Protein AF-A0A9Q2QL55-F1 (afdb_monomer_lite)

Secondary structure (DSSP, 8-state):
------HHHHHHHHHHHHHHTT---EEE---SHHHHHHHHHHT--EEE-S--

Foldseek 3Di:
DDDPDPPQPVLLVVCVVCVVVVHAAEEDDDADPVSVVVCVVSVHPYYHHPPD

Radius of gyration: 11.7 Å; chains: 1; bounding box: 26×24×26 Å

Sequence (52 aa):
MYVTVLLNFTIKLLIKRAHKNGLKVHVFTLNSQEEVKEMKKMGVDGGFNNNP

pLDDT: mean 81.21, std 19.43, range [26.56, 97.75]

Structure (mmCIF, N/CA/C/O backbone):
data_AF-A0A9Q2QL55-F1
#
_entry.id   AF-A0A9Q2QL55-F1
#
loop_
_atom_site.group_PDB
_atom_site.id
_atom_site.type_symbol
_atom_site.label_atom_id
_atom_site.label_alt_id
_atom_site.label_comp_id
_atom_site.label_asym_id
_atom_site.label_entity_id
_atom_site.label_seq_id
_atom_site.pdbx_PDB_ins_code
_atom_site.Cartn_x
_atom_site.Cartn_y
_atom_site.Cartn_z
_atom_site.occupancy
_atom_site.B_iso_or_equiv
_atom_site.auth_seq_id
_atom_site.auth_comp_id
_atom_site.auth_asym_id
_atom_site.auth_atom_id
_atom_site.pdbx_PDB_model_num
ATOM 1 N N . MET A 1 1 ? -15.371 8.697 -22.031 1.00 30.02 1 MET A N 1
ATOM 2 C CA . MET A 1 1 ? -15.357 9.665 -20.914 1.00 30.02 1 MET A CA 1
ATOM 3 C C . MET A 1 1 ? -14.174 9.311 -20.035 1.00 30.02 1 MET A C 1
ATOM 5 O O . MET A 1 1 ? -14.205 8.268 -19.399 1.00 30.02 1 MET A O 1
ATOM 9 N N . TYR A 1 2 ? -13.104 10.099 -20.083 1.00 26.56 2 TYR A N 1
ATOM 10 C CA . TYR A 1 2 ? -11.937 9.878 -19.231 1.00 26.56 2 TYR A CA 1
ATOM 11 C C . TYR A 1 2 ? -12.119 10.713 -17.968 1.00 26.56 2 TYR A C 1
ATOM 13 O O . TYR A 1 2 ? -12.332 11.920 -18.053 1.00 26.56 2 TYR A O 1
ATOM 21 N N . VAL A 1 3 ? -12.095 10.063 -16.808 1.00 31.53 3 VAL A N 1
ATOM 22 C CA . VAL A 1 3 ? -12.060 10.756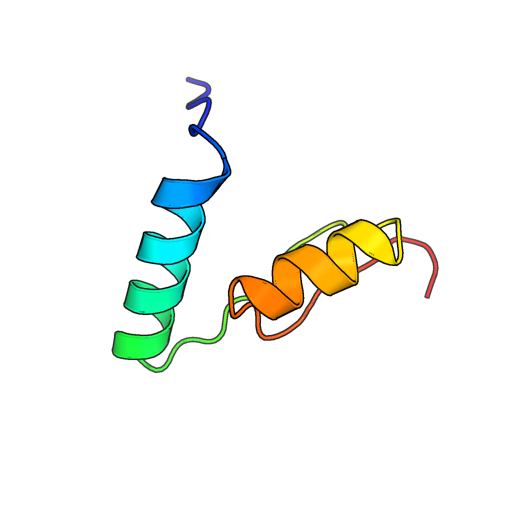 -15.520 1.00 31.53 3 VAL A CA 1
ATOM 23 C C . VAL A 1 3 ? -10.595 10.857 -15.123 1.00 31.53 3 VAL A C 1
ATOM 25 O O . VAL A 1 3 ? -9.997 9.883 -14.674 1.00 31.53 3 VAL A O 1
ATOM 28 N N . THR A 1 4 ? -10.007 12.034 -15.319 1.00 35.34 4 THR A N 1
ATOM 29 C CA . THR A 1 4 ? -8.688 12.361 -14.773 1.00 35.34 4 THR A CA 1
ATOM 30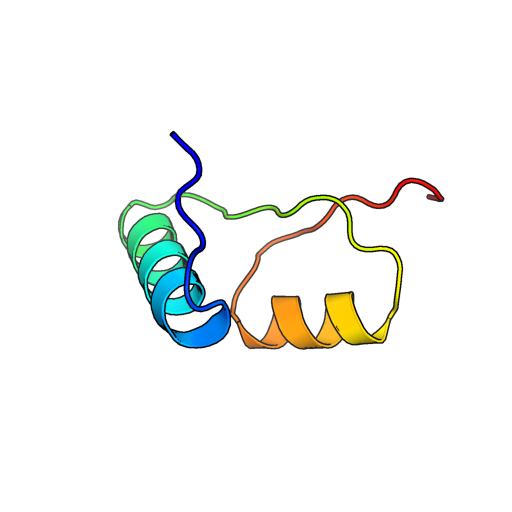 C C . THR A 1 4 ? -8.850 12.583 -13.272 1.00 35.34 4 THR A C 1
ATOM 32 O O . THR A 1 4 ? -9.394 13.594 -12.833 1.00 35.34 4 THR A O 1
ATOM 35 N N . VAL A 1 5 ? -8.437 11.602 -12.473 1.00 46.59 5 VAL A N 1
ATOM 36 C CA . VAL A 1 5 ? -8.512 11.658 -11.010 1.00 46.59 5 VAL A CA 1
ATOM 37 C C . VAL A 1 5 ? -7.296 12.422 -10.484 1.00 46.59 5 VAL A C 1
ATOM 39 O O . VAL A 1 5 ? -6.170 12.021 -10.746 1.00 46.59 5 VAL A O 1
ATOM 42 N N . LEU A 1 6 ? -7.501 13.501 -9.718 1.00 43.53 6 LEU A N 1
ATOM 43 C CA . LEU A 1 6 ? -6.447 14.142 -8.914 1.00 43.53 6 LEU A CA 1
ATOM 44 C C . LEU A 1 6 ? -5.814 13.080 -7.993 1.00 43.53 6 LEU A C 1
ATOM 46 O O . LEU A 1 6 ? -6.458 12.604 -7.052 1.00 43.53 6 LEU A O 1
ATOM 50 N N . LEU A 1 7 ? -4.582 12.678 -8.329 1.00 51.84 7 LEU A N 1
ATOM 51 C CA . LEU A 1 7 ? -4.044 11.339 -8.058 1.00 51.84 7 LEU A CA 1
ATOM 52 C C . LEU A 1 7 ? -3.994 10.957 -6.567 1.00 51.84 7 LEU A C 1
ATOM 54 O O . LEU A 1 7 ? -4.273 9.818 -6.229 1.00 51.84 7 LEU A O 1
ATOM 58 N N . ASN A 1 8 ? -3.719 11.875 -5.637 1.00 57.12 8 ASN A N 1
ATOM 59 C CA . ASN A 1 8 ? -3.321 11.440 -4.288 1.00 57.12 8 ASN A CA 1
ATOM 60 C C . ASN A 1 8 ? -4.457 11.342 -3.258 1.00 57.12 8 ASN A C 1
ATOM 62 O O . ASN A 1 8 ? -4.503 10.393 -2.470 1.00 57.12 8 ASN A O 1
ATOM 66 N N . PHE A 1 9 ? -5.398 12.290 -3.233 1.00 59.78 9 PHE A N 1
ATOM 67 C CA . PHE A 1 9 ? -6.441 12.294 -2.197 1.00 59.78 9 PHE A CA 1
ATOM 68 C C . PHE A 1 9 ? -7.532 11.250 -2.469 1.00 59.78 9 PHE A C 1
ATOM 70 O O . PHE A 1 9 ? -7.963 10.526 -1.567 1.00 59.78 9 PHE A O 1
ATOM 77 N N . THR A 1 10 ? -7.937 11.129 -3.732 1.00 67.81 10 THR A N 1
ATOM 78 C CA . THR A 1 10 ? -9.021 10.235 -4.151 1.00 67.81 10 THR A CA 1
ATOM 79 C C . THR A 1 10 ? -8.621 8.766 -4.026 1.00 67.81 10 THR A C 1
ATOM 81 O O . THR A 1 10 ? -9.412 7.958 -3.540 1.00 67.81 10 THR A O 1
ATOM 84 N N . ILE A 1 11 ? -7.373 8.422 -4.371 1.00 79.19 11 ILE A N 1
ATOM 85 C CA . ILE A 1 11 ? -6.856 7.051 -4.247 1.00 79.19 11 ILE A CA 1
ATOM 86 C C . ILE A 1 11 ? -6.885 6.596 -2.786 1.00 79.19 11 ILE A C 1
ATOM 88 O O . ILE A 1 11 ? -7.399 5.521 -2.480 1.00 79.19 11 ILE A O 1
ATOM 92 N N . LYS A 1 12 ? -6.445 7.444 -1.850 1.00 86.50 12 LYS A N 1
ATOM 93 C CA . LYS A 1 12 ? -6.447 7.103 -0.421 1.00 86.50 12 LYS A CA 1
ATOM 94 C C . LYS A 1 12 ? -7.857 6.867 0.134 1.00 86.50 12 LYS A C 1
ATOM 96 O O . LYS A 1 12 ? -8.040 6.002 0.990 1.00 86.50 12 LYS A O 1
ATOM 101 N N . LEU A 1 13 ? -8.859 7.617 -0.336 1.00 90.19 13 LEU A N 1
ATOM 102 C CA . LEU A 1 13 ? -10.253 7.414 0.072 1.00 90.19 13 LEU A CA 1
ATOM 103 C C . LEU A 1 13 ? -10.806 6.080 -0.448 1.00 90.19 13 LEU A C 1
ATOM 105 O O . LEU A 1 13 ? -11.494 5.371 0.287 1.00 90.19 13 LEU A O 1
ATOM 109 N N . LEU A 1 14 ? -10.478 5.727 -1.692 1.00 89.88 14 LEU A N 1
ATOM 110 C CA . LEU A 1 14 ? -10.880 4.461 -2.302 1.00 89.88 14 LEU A CA 1
ATOM 111 C C . LEU A 1 14 ? -10.239 3.266 -1.596 1.00 89.88 14 LEU A C 1
ATOM 113 O O . LEU A 1 14 ? -10.957 2.327 -1.258 1.00 89.88 14 LEU A O 1
ATOM 117 N N . ILE A 1 15 ? -8.941 3.340 -1.286 1.00 92.75 15 ILE A N 1
ATOM 118 C CA . ILE A 1 15 ? -8.229 2.307 -0.518 1.00 92.75 15 ILE A CA 1
ATOM 119 C C . ILE A 1 15 ? -8.907 2.092 0.836 1.00 92.75 15 ILE A C 1
ATOM 121 O O . ILE A 1 15 ? -9.325 0.982 1.157 1.00 92.75 15 ILE A O 1
ATOM 125 N N . LYS A 1 16 ? -9.136 3.173 1.594 1.00 94.69 16 LYS A N 1
ATOM 126 C CA . LYS A 1 16 ? -9.835 3.095 2.886 1.00 94.69 16 LYS A CA 1
ATOM 127 C C . LYS A 1 16 ? -11.227 2.478 2.765 1.00 94.69 16 LYS A C 1
ATOM 129 O O . LYS A 1 16 ? -11.632 1.701 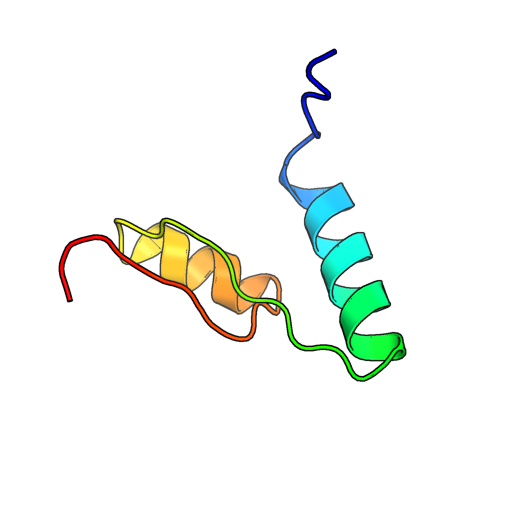3.627 1.00 94.69 16 LYS A O 1
ATOM 134 N N . ARG A 1 17 ? -11.987 2.835 1.725 1.00 95.69 17 ARG A N 1
ATOM 135 C CA .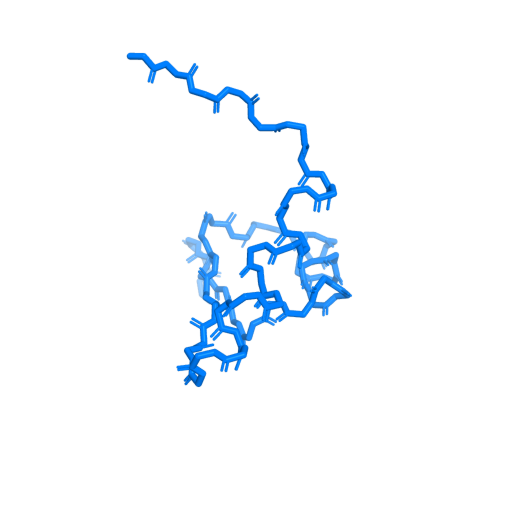 ARG A 1 17 ? -13.328 2.283 1.499 1.00 95.69 17 ARG A CA 1
ATOM 136 C C . ARG A 1 17 ? -13.266 0.797 1.152 1.00 95.69 17 ARG A C 1
ATOM 138 O O . ARG A 1 17 ? -14.088 0.051 1.672 1.00 95.69 17 ARG A O 1
ATOM 145 N N . ALA A 1 18 ? -12.321 0.369 0.319 1.00 95.38 18 ALA A N 1
ATOM 146 C CA . ALA A 1 18 ? -12.122 -1.040 -0.011 1.00 95.38 18 ALA A CA 1
ATOM 147 C C . ALA A 1 18 ? -11.804 -1.852 1.253 1.00 95.38 18 ALA A C 1
ATOM 149 O O . ALA A 1 18 ? -12.532 -2.792 1.574 1.00 95.38 18 ALA A O 1
ATOM 150 N N . HIS A 1 19 ? -10.832 -1.394 2.046 1.00 96.69 19 HIS A N 1
ATOM 151 C CA . HIS A 1 19 ? -10.467 -2.025 3.316 1.00 96.69 19 HIS A CA 1
ATOM 152 C C . HIS A 1 19 ? -11.629 -2.077 4.311 1.00 96.69 19 HIS A C 1
ATOM 154 O O . HIS A 1 19 ? -11.847 -3.109 4.939 1.00 96.69 19 HIS A O 1
ATOM 160 N N . LYS A 1 20 ? -12.442 -1.012 4.413 1.00 97.75 20 LYS A N 1
ATOM 161 C CA . LYS A 1 20 ? -13.655 -0.999 5.256 1.00 97.75 20 LYS A CA 1
ATOM 162 C C . LYS A 1 20 ? -14.665 -2.088 4.864 1.00 97.75 20 LYS A C 1
ATOM 164 O O . LYS A 1 20 ? -15.441 -2.518 5.708 1.00 97.75 20 LYS A O 1
ATOM 169 N N . ASN A 1 21 ? -14.662 -2.525 3.606 1.00 97.56 21 ASN A N 1
ATOM 170 C CA . ASN A 1 21 ? -15.519 -3.601 3.105 1.00 97.56 21 ASN A CA 1
ATOM 171 C C . ASN A 1 21 ? -14.798 -4.964 3.062 1.00 97.56 21 ASN A C 1
ATOM 173 O O . ASN A 1 21 ? -15.293 -5.890 2.429 1.00 97.56 21 ASN A O 1
ATOM 177 N N . GLY A 1 22 ? -13.631 -5.097 3.704 1.00 96.31 22 GLY A N 1
ATOM 178 C CA . GLY A 1 22 ? -12.856 -6.342 3.729 1.00 96.31 22 GLY A CA 1
ATOM 179 C C . GLY A 1 22 ? -12.171 -6.690 2.403 1.00 96.31 22 GLY A C 1
ATOM 180 O O . GLY A 1 22 ? -11.720 -7.819 2.228 1.00 96.31 22 GLY A O 1
ATOM 181 N N . LEU A 1 23 ? -12.094 -5.743 1.463 1.00 96.19 23 LEU A N 1
ATOM 182 C CA . LEU A 1 23 ? -11.476 -5.947 0.155 1.00 96.19 23 LEU A CA 1
ATOM 183 C C . LEU A 1 23 ? -10.012 -5.512 0.177 1.00 96.19 23 LEU A C 1
ATOM 185 O O . LEU A 1 23 ? -9.687 -4.472 0.745 1.00 96.19 23 LEU A O 1
ATOM 189 N N . LYS A 1 24 ? -9.156 -6.275 -0.506 1.00 93.69 24 LYS A N 1
ATOM 190 C CA . LYS A 1 24 ? -7.771 -5.885 -0.800 1.00 93.69 24 LYS A CA 1
ATOM 191 C C . LYS A 1 24 ? -7.712 -4.996 -2.037 1.00 93.69 24 LYS A C 1
ATOM 193 O O . LYS A 1 24 ? -8.529 -5.139 -2.947 1.00 93.69 24 LYS A O 1
ATOM 198 N N . VAL A 1 25 ? -6.715 -4.122 -2.095 1.00 92.56 25 VAL A N 1
ATOM 199 C CA . VAL A 1 25 ? -6.433 -3.269 -3.251 1.00 92.56 25 VAL A CA 1
ATOM 200 C C . VAL A 1 25 ? -5.095 -3.655 -3.853 1.00 92.56 25 VAL A C 1
ATOM 202 O O . VAL A 1 25 ? -4.057 -3.520 -3.208 1.00 92.56 25 VAL A O 1
ATOM 205 N N . HIS A 1 26 ? -5.121 -4.090 -5.111 1.00 91.88 26 HIS A N 1
ATOM 206 C CA . HIS A 1 26 ? -3.921 -4.290 -5.915 1.00 91.88 26 HIS A CA 1
ATOM 207 C C . HIS A 1 26 ? -3.878 -3.279 -7.060 1.00 91.88 26 HIS A C 1
ATOM 209 O O . HIS A 1 26 ? -4.919 -2.941 -7.626 1.00 91.88 26 HIS A O 1
ATOM 215 N N . VAL A 1 27 ? -2.682 -2.812 -7.409 1.00 87.69 27 VAL A N 1
ATOM 216 C CA . VAL A 1 27 ? -2.476 -1.828 -8.483 1.00 87.69 27 VAL A CA 1
ATOM 217 C C . VAL A 1 27 ? -1.583 -2.386 -9.585 1.00 87.69 27 VAL A C 1
ATOM 219 O O . VAL A 1 27 ? -0.688 -3.195 -9.343 1.00 87.69 27 VAL A O 1
ATOM 222 N N . PHE A 1 28 ? -1.823 -1.944 -10.811 1.00 88.75 28 PHE A N 1
ATOM 223 C CA . PHE A 1 28 ? -1.001 -2.264 -11.971 1.00 88.75 28 PHE A CA 1
ATOM 224 C C . PHE A 1 28 ? -0.816 -0.993 -12.817 1.00 88.75 28 PHE A C 1
ATOM 226 O O . PHE A 1 28 ? -1.726 -0.167 -12.873 1.00 88.75 28 PHE A O 1
ATOM 233 N N . THR A 1 29 ? 0.327 -0.760 -13.461 1.00 88.31 29 THR A N 1
ATOM 234 C CA . THR A 1 29 ? 1.605 -1.500 -13.395 1.00 88.31 29 THR A CA 1
ATOM 235 C C . THR A 1 29 ? 2.625 -0.675 -12.602 1.00 88.31 29 THR A C 1
ATOM 237 O O . THR A 1 29 ? 2.796 0.503 -12.896 1.00 88.31 29 THR A O 1
ATOM 240 N N . LEU A 1 30 ? 3.311 -1.270 -11.620 1.00 84.94 30 LEU A N 1
ATOM 241 C CA . LEU A 1 30 ? 4.395 -0.612 -10.873 1.00 84.94 30 LEU A CA 1
ATOM 242 C C . LEU A 1 30 ? 5.739 -0.959 -11.510 1.00 84.94 30 LEU A C 1
ATOM 244 O O . LEU A 1 30 ? 6.172 -2.106 -11.428 1.00 84.94 30 LEU A O 1
ATOM 248 N N . ASN A 1 31 ? 6.402 0.010 -12.140 1.00 86.19 31 ASN A N 1
ATOM 249 C CA . ASN A 1 31 ? 7.632 -0.234 -12.902 1.00 86.19 31 ASN A CA 1
ATOM 250 C C . ASN A 1 31 ? 8.896 0.241 -12.173 1.00 86.19 31 ASN A C 1
ATOM 252 O O . ASN A 1 31 ? 10.005 -0.062 -12.609 1.00 86.19 31 ASN A O 1
ATOM 256 N N . SER A 1 32 ? 8.750 0.953 -11.054 1.00 89.69 32 SER A N 1
ATOM 257 C CA . SER A 1 32 ? 9.865 1.470 -10.263 1.00 89.69 32 SER A CA 1
ATOM 258 C C . SER A 1 32 ? 9.722 1.188 -8.765 1.00 89.69 32 SER A C 1
ATOM 260 O O . SER A 1 32 ? 8.630 1.060 -8.210 1.00 89.69 32 SER A O 1
ATOM 262 N N . GLN A 1 33 ? 10.862 1.141 -8.073 1.00 90.75 33 GLN A N 1
ATOM 263 C CA . GLN A 1 33 ? 10.907 0.993 -6.614 1.00 90.75 33 GLN A CA 1
ATOM 264 C C . GLN A 1 33 ? 10.299 2.196 -5.879 1.00 90.75 33 GLN A C 1
ATOM 266 O O . GLN A 1 33 ? 9.816 2.055 -4.755 1.00 90.75 33 GLN A O 1
ATOM 271 N N . GLU A 1 34 ? 10.323 3.382 -6.484 1.00 91.62 34 GLU A N 1
ATOM 272 C CA . GLU A 1 34 ? 9.708 4.581 -5.912 1.00 91.62 34 GLU A CA 1
ATOM 273 C C . GLU A 1 34 ? 8.184 4.504 -5.947 1.00 91.62 34 GLU A C 1
ATOM 275 O O . GLU A 1 34 ? 7.564 4.702 -4.901 1.00 91.62 34 GLU A O 1
ATOM 280 N N . GLU A 1 35 ? 7.592 4.082 -7.067 1.00 88.12 35 GLU A N 1
ATOM 281 C CA . GLU A 1 35 ? 6.147 3.828 -7.161 1.00 88.12 35 GLU A CA 1
ATOM 282 C C . GLU A 1 35 ? 5.702 2.762 -6.152 1.00 88.12 35 GLU A C 1
ATOM 284 O O . GLU A 1 35 ? 4.703 2.940 -5.456 1.00 88.12 35 GLU A O 1
ATOM 289 N N . VAL A 1 36 ? 6.475 1.678 -5.991 1.00 89.75 36 VAL A N 1
ATOM 290 C CA . VAL A 1 36 ? 6.194 0.642 -4.980 1.00 89.75 36 VAL A CA 1
ATOM 291 C C . VAL A 1 36 ? 6.188 1.234 -3.570 1.00 89.75 36 VAL A C 1
ATOM 293 O O . VAL A 1 36 ? 5.265 0.982 -2.789 1.00 89.75 36 VAL A O 1
ATOM 296 N N . LYS A 1 37 ? 7.198 2.041 -3.224 1.00 92.44 37 LYS A N 1
ATOM 297 C CA . LYS A 1 37 ? 7.276 2.700 -1.912 1.00 92.44 37 LYS A CA 1
ATOM 298 C C . LYS A 1 37 ? 6.107 3.656 -1.695 1.00 92.44 37 LYS A C 1
ATOM 300 O O . LYS A 1 37 ? 5.577 3.715 -0.585 1.00 92.44 37 LYS A O 1
ATOM 305 N N . GLU A 1 38 ? 5.712 4.404 -2.716 1.00 91.00 38 GLU A N 1
ATOM 306 C CA . GLU A 1 38 ? 4.617 5.362 -2.631 1.00 91.00 38 GLU A CA 1
ATOM 307 C C . GLU A 1 38 ? 3.260 4.661 -2.472 1.00 91.00 38 GLU A C 1
ATOM 309 O O . GLU A 1 38 ? 2.521 4.962 -1.533 1.00 91.00 38 GLU A O 1
ATOM 314 N N . MET A 1 39 ? 2.980 3.636 -3.279 1.00 89.81 39 MET A N 1
ATOM 315 C CA . MET A 1 39 ? 1.749 2.842 -3.176 1.00 89.81 39 MET A CA 1
ATOM 316 C C . MET A 1 39 ? 1.647 2.104 -1.840 1.00 89.81 39 MET A C 1
ATOM 318 O O . MET A 1 39 ? 0.582 2.079 -1.215 1.00 89.81 39 MET A O 1
ATOM 322 N N . LYS A 1 40 ? 2.770 1.589 -1.326 1.00 91.44 40 LYS A N 1
ATOM 323 C CA . LYS A 1 40 ? 2.821 0.992 0.013 1.00 91.44 40 LYS A CA 1
ATOM 324 C C . LYS A 1 40 ? 2.470 2.010 1.102 1.00 91.44 40 LYS A C 1
ATOM 326 O O . LYS A 1 40 ? 1.705 1.689 2.008 1.00 91.44 40 LYS A O 1
ATOM 331 N N . LYS A 1 41 ? 2.962 3.253 1.008 1.00 92.81 41 LYS A N 1
ATOM 332 C CA . LYS A 1 41 ? 2.587 4.341 1.938 1.00 92.81 41 LYS A CA 1
ATOM 333 C C . LYS A 1 41 ? 1.101 4.707 1.850 1.00 92.81 41 LYS A C 1
ATOM 335 O O . LYS A 1 41 ? 0.532 5.176 2.835 1.00 92.81 41 LYS A O 1
ATOM 340 N N . MET A 1 42 ? 0.470 4.508 0.693 1.00 90.44 42 MET A N 1
ATOM 341 C CA . MET A 1 42 ? -0.962 4.757 0.500 1.00 90.44 42 MET A CA 1
ATOM 342 C C . MET A 1 42 ? -1.862 3.647 1.064 1.00 90.44 42 MET A C 1
ATOM 344 O O . MET A 1 42 ? -3.055 3.891 1.242 1.00 90.44 42 MET A O 1
ATOM 348 N N . GLY A 1 43 ? -1.303 2.479 1.402 1.00 92.88 43 GLY A N 1
ATOM 349 C CA . GLY A 1 43 ? -2.045 1.327 1.922 1.00 92.88 43 GLY A CA 1
ATOM 350 C C . GLY A 1 43 ? -2.471 0.328 0.846 1.00 92.88 43 GLY A C 1
ATOM 351 O O . GLY A 1 43 ? -3.404 -0.430 1.062 1.00 92.88 43 GLY A O 1
ATOM 352 N N . VAL A 1 44 ? -1.829 0.331 -0.320 1.00 92.94 44 VAL A N 1
ATOM 353 C CA . VAL A 1 44 ? -2.036 -0.716 -1.327 1.00 92.94 44 VAL A CA 1
ATOM 354 C C . VAL A 1 44 ? -1.471 -2.047 -0.813 1.00 92.94 44 VAL A C 1
ATOM 356 O O . VAL A 1 44 ? -0.374 -2.083 -0.256 1.00 92.94 44 VAL A O 1
ATOM 359 N N . ASP A 1 45 ? -2.211 -3.138 -1.016 1.00 94.25 45 ASP A N 1
ATOM 360 C CA . ASP A 1 45 ? -1.875 -4.472 -0.499 1.00 94.25 45 ASP A CA 1
ATOM 361 C C . ASP A 1 45 ? -0.895 -5.238 -1.403 1.00 94.25 45 ASP A C 1
ATOM 363 O O . ASP A 1 45 ? -0.205 -6.150 -0.951 1.00 94.25 45 ASP A O 1
ATOM 367 N N . GLY A 1 46 ? -0.819 -4.867 -2.683 1.00 89.25 46 GLY A N 1
ATOM 368 C CA . GLY A 1 46 ? 0.066 -5.495 -3.658 1.00 89.25 46 GLY A CA 1
ATOM 369 C C . GLY A 1 46 ? 0.086 -4.767 -4.997 1.00 89.25 46 GLY A C 1
ATOM 370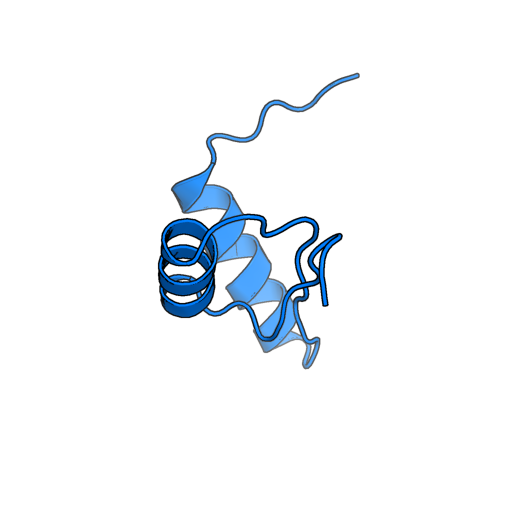 O O . GLY A 1 46 ? -0.769 -3.931 -5.289 1.00 89.25 46 GLY A O 1
ATOM 371 N N . GLY A 1 47 ? 1.061 -5.088 -5.836 1.00 87.69 47 GLY A N 1
ATOM 372 C CA . GLY A 1 47 ? 1.120 -4.543 -7.181 1.00 87.69 47 GLY A CA 1
ATOM 373 C C . GLY A 1 47 ? 1.770 -5.499 -8.159 1.00 87.69 47 GLY A C 1
ATOM 374 O O . GLY A 1 47 ? 2.532 -6.379 -7.766 1.00 87.69 47 GLY A O 1
ATOM 375 N N . PHE A 1 48 ? 1.432 -5.322 -9.427 1.00 87.62 48 PHE A N 1
ATOM 376 C CA . PHE A 1 48 ? 1.964 -6.116 -10.525 1.00 87.62 48 PHE A CA 1
ATOM 377 C C . PHE A 1 48 ? 2.955 -5.274 -11.321 1.00 87.62 48 PHE A C 1
ATOM 379 O O . PHE A 1 48 ? 2.715 -4.084 -11.546 1.00 87.62 48 PHE A O 1
ATOM 386 N N . ASN A 1 49 ? 4.053 -5.888 -11.750 1.00 84.94 49 ASN A N 1
ATOM 387 C CA . ASN A 1 49 ? 4.993 -5.291 -12.689 1.00 84.94 49 ASN A CA 1
ATOM 388 C C . ASN A 1 49 ? 4.995 -6.100 -13.999 1.00 84.94 49 ASN A C 1
ATOM 390 O O . ASN A 1 49 ? 4.491 -7.223 -14.044 1.00 84.94 49 ASN A O 1
ATOM 394 N N . ASN A 1 50 ? 5.570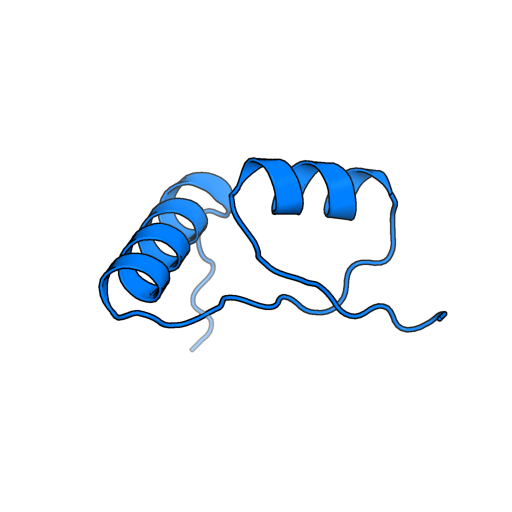 -5.533 -15.057 1.00 83.75 50 ASN A N 1
ATOM 395 C CA . ASN A 1 50 ? 5.758 -6.245 -16.326 1.00 83.75 50 ASN A CA 1
ATOM 396 C C . ASN A 1 50 ? 7.124 -6.962 -16.409 1.00 83.75 50 ASN A C 1
ATOM 398 O O . ASN A 1 50 ? 7.481 -7.462 -17.472 1.00 83.75 50 ASN A O 1
ATOM 402 N N . ASN A 1 51 ? 7.901 -6.975 -15.323 1.00 76.75 51 ASN A N 1
ATOM 403 C CA . ASN A 1 51 ? 9.267 -7.498 -15.265 1.00 76.75 51 ASN A CA 1
ATOM 404 C C . ASN A 1 51 ? 9.517 -8.206 -13.913 1.00 76.75 51 ASN A C 1
ATOM 406 O O . ASN A 1 51 ? 10.089 -7.579 -13.013 1.00 76.75 51 ASN A O 1
ATOM 410 N N . PRO A 1 52 ? 8.998 -9.437 -13.744 1.00 62.03 52 PRO A N 1
ATOM 411 C CA . PRO A 1 52 ? 8.906 -10.124 -12.454 1.00 62.03 52 PRO A CA 1
ATOM 412 C C . PRO A 1 52 ? 10.258 -10.421 -11.800 1.00 62.03 52 PRO A C 1
ATOM 414 O O . PRO A 1 52 ? 11.243 -10.666 -12.533 1.00 62.03 52 PRO A O 1
#